Protein AF-A0A966WAG8-F1 (afdb_monomer_lite)

Secondary structure (DSSP, 8-state):
-HHHHHHHTT--GGG--EEEEEEEEE--TTPPTT--EEEEEEEEEEE-STTSSEEEEEESS-SSSSS-EEEEEEE-TTSPEEEEEE-SSEEEEEEEEESSTTEEEEEEEEEESS-EEEEEEEEPPPS------S--PPP-------------TT--

Structure (mmCIF, N/CA/C/O backbone):
data_AF-A0A966WAG8-F1
#
_entry.id   AF-A0A966WAG8-F1
#
loop_
_atom_site.group_PDB
_atom_site.id
_atom_site.type_symbol
_atom_site.label_atom_id
_atom_site.label_alt_id
_atom_site.label_comp_id
_atom_site.label_asym_id
_atom_site.label_entity_id
_atom_site.label_seq_id
_atom_site.pdbx_PDB_ins_code
_atom_site.Cartn_x
_atom_site.Cartn_y
_atom_site.Cartn_z
_atom_site.occupancy
_atom_site.B_iso_or_equiv
_atom_site.auth_seq_id
_atom_site.auth_comp_id
_atom_site.auth_asym_id
_atom_site.auth_atom_id
_atom_site.pdbx_PDB_model_num
ATOM 1 N N . ARG A 1 1 ? 0.311 -13.335 11.959 1.00 86.44 1 ARG A N 1
ATOM 2 C CA . ARG A 1 1 ? 0.567 -11.967 11.443 1.00 86.44 1 ARG A CA 1
ATOM 3 C C . ARG A 1 1 ? -0.713 -11.347 10.896 1.00 86.44 1 ARG A C 1
ATOM 5 O O . ARG A 1 1 ? -1.131 -10.352 11.458 1.00 86.44 1 ARG A O 1
ATOM 12 N N . LEU A 1 2 ? -1.392 -11.974 9.926 1.00 90.44 2 LEU A N 1
ATOM 13 C CA . LEU A 1 2 ? -2.647 -11.431 9.380 1.00 90.44 2 LEU A CA 1
ATOM 14 C C . LEU A 1 2 ? -3.762 -11.252 10.427 1.00 90.44 2 LEU A C 1
ATOM 16 O O . LEU A 1 2 ? -4.272 -10.155 10.584 1.00 90.44 2 LEU A O 1
ATOM 20 N N . LEU A 1 3 ? -4.055 -12.275 11.236 1.00 92.69 3 LEU A N 1
ATOM 21 C CA . LEU A 1 3 ? -5.055 -12.146 12.312 1.00 92.69 3 LEU A CA 1
ATOM 22 C C . LEU A 1 3 ? -4.722 -11.008 13.296 1.00 92.69 3 LEU A C 1
ATOM 24 O O . LEU A 1 3 ? -5.600 -10.256 13.700 1.00 92.69 3 LEU A O 1
ATOM 28 N N . ALA A 1 4 ? -3.437 -10.851 13.631 1.00 91.94 4 ALA A N 1
ATOM 29 C CA . ALA A 1 4 ? -2.976 -9.800 14.533 1.00 91.94 4 ALA A CA 1
ATOM 30 C C . ALA A 1 4 ? -3.160 -8.397 13.934 1.00 91.94 4 ALA A C 1
ATOM 32 O O . ALA A 1 4 ? -3.486 -7.478 14.678 1.00 91.94 4 ALA A O 1
ATOM 33 N N . ILE A 1 5 ? -3.003 -8.230 12.611 1.00 92.25 5 ILE A N 1
ATOM 34 C CA . ILE A 1 5 ? -3.255 -6.940 11.958 1.00 92.25 5 ILE A CA 1
ATOM 35 C C . ILE A 1 5 ? -4.744 -6.586 11.964 1.00 92.25 5 ILE A C 1
ATOM 37 O O . ILE A 1 5 ? -5.086 -5.438 12.211 1.00 92.25 5 ILE A O 1
ATOM 41 N N . ALA A 1 6 ? -5.641 -7.563 11.786 1.00 93.56 6 ALA A N 1
ATOM 42 C CA . ALA A 1 6 ? -7.078 -7.315 11.880 1.00 93.56 6 ALA A CA 1
ATOM 43 C C . ALA A 1 6 ? -7.461 -6.867 13.292 1.00 93.56 6 ALA A C 1
ATOM 45 O O . ALA A 1 6 ? -8.092 -5.825 13.448 1.00 93.56 6 ALA A O 1
ATOM 46 N N . THR A 1 7 ? -6.982 -7.575 14.321 1.00 93.25 7 THR A N 1
ATOM 47 C CA . THR A 1 7 ? -7.208 -7.182 15.719 1.00 93.25 7 THR A CA 1
ATOM 48 C C . THR A 1 7 ? -6.636 -5.799 16.038 1.00 93.25 7 THR A C 1
ATOM 50 O O . THR A 1 7 ? -7.310 -5.014 16.699 1.00 93.25 7 THR A O 1
ATOM 53 N N . LEU A 1 8 ? -5.432 -5.474 15.552 1.00 91.25 8 LEU A N 1
ATOM 54 C CA . LEU A 1 8 ? -4.801 -4.160 15.742 1.00 91.25 8 LEU A CA 1
ATOM 55 C C . LEU A 1 8 ? -5.674 -3.013 15.211 1.00 91.25 8 LEU A C 1
ATOM 57 O O . LEU A 1 8 ? -5.727 -1.950 15.821 1.00 91.25 8 LEU A O 1
ATOM 61 N N . HIS A 1 9 ? -6.373 -3.249 14.101 1.00 91.50 9 HIS A N 1
ATOM 62 C CA . HIS A 1 9 ? -7.270 -2.290 13.448 1.00 91.50 9 HIS A CA 1
ATOM 63 C C . HIS A 1 9 ? -8.735 -2.399 13.900 1.00 91.50 9 HIS A C 1
ATOM 65 O O . HIS A 1 9 ? -9.616 -1.781 13.300 1.00 91.50 9 HIS A O 1
ATOM 71 N N . GLY A 1 10 ? -9.024 -3.209 14.926 1.00 93.81 10 GLY A N 1
ATOM 72 C CA . GLY A 1 10 ? -10.386 -3.430 15.421 1.00 93.81 10 GLY A CA 1
ATOM 73 C C . GLY A 1 10 ? -11.325 -4.096 14.408 1.00 93.81 10 GLY A C 1
ATOM 74 O O . GLY A 1 10 ? -12.538 -3.944 14.516 1.00 93.81 10 GLY A O 1
ATOM 75 N N . GLN A 1 11 ? -10.779 -4.804 13.417 1.00 95.38 11 GLN A N 1
ATOM 76 C CA . GLN A 1 11 ? -11.540 -5.515 12.390 1.00 95.38 11 GLN A CA 1
ATOM 77 C C . GLN A 1 11 ? -11.728 -6.988 12.760 1.00 95.38 11 GLN A C 1
ATOM 79 O O . GLN A 1 11 ? -10.879 -7.580 13.432 1.00 95.38 11 GLN A O 1
ATOM 84 N N . ASP A 1 12 ? -12.813 -7.595 12.273 1.00 95.38 12 ASP A N 1
ATOM 85 C CA . ASP A 1 12 ? -13.031 -9.038 12.394 1.00 95.38 12 ASP A CA 1
ATOM 86 C C . ASP A 1 12 ? -12.007 -9.796 11.528 1.00 95.38 12 ASP A C 1
ATOM 88 O O . ASP A 1 12 ? -12.008 -9.645 10.299 1.00 95.38 12 ASP A O 1
ATOM 92 N N . PRO A 1 13 ? -11.137 -10.637 12.119 1.00 95.56 13 PRO A N 1
ATOM 93 C CA . PRO A 1 13 ? -10.180 -11.422 11.354 1.00 95.56 13 PRO A CA 1
ATOM 94 C C . PRO A 1 13 ? -10.821 -12.371 10.332 1.00 95.56 13 PRO A C 1
ATOM 96 O O . PRO A 1 13 ? -10.139 -12.758 9.384 1.00 95.56 13 PRO A O 1
ATOM 99 N N . ALA A 1 14 ? -12.099 -12.736 10.489 1.00 95.62 14 ALA A N 1
ATOM 100 C CA . ALA A 1 14 ? -12.824 -13.557 9.519 1.00 95.62 14 ALA A CA 1
ATOM 101 C C . ALA A 1 14 ? -13.062 -12.844 8.174 1.00 95.62 14 ALA A C 1
ATOM 103 O O . ALA A 1 14 ? -13.275 -13.513 7.165 1.00 95.62 14 ALA A O 1
ATOM 104 N N . GLY A 1 15 ? -12.989 -11.508 8.138 1.00 94.56 15 GLY A N 1
ATOM 105 C CA . GLY A 1 15 ? -13.106 -10.721 6.907 1.00 94.56 15 GLY A CA 1
ATOM 106 C C . GLY A 1 15 ? -11.836 -10.695 6.049 1.00 94.56 15 GLY A C 1
ATOM 107 O O . GLY A 1 15 ? -11.868 -10.212 4.919 1.00 94.56 15 GLY A O 1
ATOM 108 N N . LEU A 1 16 ? -10.704 -11.192 6.562 1.00 96.00 16 LEU A N 1
ATOM 109 C CA . LEU A 1 16 ? -9.447 -11.214 5.816 1.00 96.00 16 LEU A CA 1
ATOM 110 C C . LEU A 1 16 ? -9.492 -12.246 4.687 1.00 96.00 16 LEU A C 1
ATOM 112 O O . LEU A 1 16 ? -9.622 -13.443 4.935 1.00 96.00 16 LEU A O 1
ATOM 116 N N . VAL A 1 17 ? -9.259 -11.795 3.455 1.00 95.31 17 VAL A N 1
ATOM 117 C CA . VAL A 1 17 ? -9.156 -12.685 2.278 1.00 95.31 17 VAL A CA 1
ATOM 118 C C . VAL A 1 17 ? -7.717 -12.955 1.853 1.00 95.31 17 VAL A C 1
ATOM 120 O O . VAL A 1 17 ? -7.453 -13.820 1.022 1.00 95.31 17 VAL A O 1
ATOM 123 N N . GLY A 1 18 ? -6.765 -12.216 2.417 1.00 93.81 18 GLY A N 1
ATOM 124 C CA . GLY A 1 18 ? -5.358 -12.352 2.088 1.00 93.81 18 GLY A CA 1
ATOM 125 C C . GLY A 1 18 ? -4.523 -11.199 2.617 1.00 93.81 18 GLY A C 1
ATOM 126 O O . GLY A 1 18 ? -4.977 -10.365 3.404 1.00 93.81 18 GLY A O 1
ATOM 127 N N . GLY A 1 19 ? -3.273 -11.172 2.180 1.00 92.81 19 GLY A N 1
ATOM 128 C CA . GLY A 1 19 ? -2.321 -10.150 2.562 1.00 92.81 19 GLY A CA 1
ATOM 129 C C . GLY A 1 19 ? -0.919 -10.475 2.078 1.00 92.81 19 GLY A C 1
ATOM 130 O O . GLY A 1 19 ? -0.682 -11.514 1.460 1.00 92.81 19 GLY A O 1
ATOM 131 N N . CYS A 1 20 ? 0.019 -9.588 2.367 1.00 92.69 20 CYS A N 1
ATOM 132 C CA . CYS A 1 20 ? 1.414 -9.774 2.003 1.00 92.69 20 CYS A CA 1
ATOM 133 C C . CYS A 1 20 ? 2.343 -9.227 3.083 1.00 92.69 20 CYS A C 1
ATOM 135 O O . CYS A 1 20 ? 1.946 -8.465 3.964 1.00 92.69 20 CYS A O 1
ATOM 137 N N . TRP A 1 21 ? 3.594 -9.661 3.018 1.00 93.25 21 TRP A N 1
ATOM 138 C CA . TRP A 1 21 ? 4.682 -9.111 3.808 1.00 93.25 21 TRP A CA 1
ATOM 139 C C . TRP A 1 21 ? 5.643 -8.434 2.845 1.00 93.25 21 TRP A C 1
ATOM 141 O O . TRP A 1 21 ? 6.136 -9.061 1.907 1.00 93.25 21 TRP A O 1
ATOM 151 N N . VAL A 1 22 ? 5.853 -7.142 3.054 1.00 91.69 22 VAL A N 1
ATOM 152 C CA . VAL A 1 22 ? 6.682 -6.295 2.206 1.00 91.69 22 VAL A CA 1
ATOM 153 C C . VAL A 1 22 ? 7.938 -5.949 2.983 1.00 91.69 22 VAL A C 1
ATOM 155 O O . VAL A 1 22 ? 7.859 -5.587 4.153 1.00 91.69 22 VAL A O 1
ATOM 158 N N . ARG A 1 23 ? 9.095 -6.054 2.331 1.00 92.38 23 ARG A N 1
ATOM 159 C CA . ARG A 1 23 ? 10.393 -5.633 2.863 1.00 92.38 23 ARG A CA 1
ATOM 160 C C . ARG A 1 23 ? 11.056 -4.714 1.859 1.00 92.38 23 ARG A C 1
ATOM 162 O O . ARG A 1 23 ? 10.911 -4.926 0.656 1.00 92.38 23 ARG A O 1
ATOM 169 N N . TRP A 1 24 ? 11.802 -3.738 2.348 1.00 90.12 24 TRP A N 1
ATOM 170 C CA . TRP A 1 24 ? 12.575 -2.846 1.499 1.00 90.12 24 TRP A CA 1
ATOM 171 C C . TRP A 1 24 ? 13.931 -2.530 2.119 1.00 90.12 24 TRP A C 1
ATOM 173 O O . TRP A 1 24 ? 14.111 -2.554 3.336 1.00 90.12 24 TRP A O 1
ATOM 183 N N . SER A 1 25 ? 14.871 -2.233 1.231 1.00 89.25 25 SER A N 1
ATOM 184 C CA . SER A 1 25 ? 16.155 -1.610 1.514 1.00 89.25 25 SER A CA 1
ATOM 185 C C . SER A 1 25 ? 16.338 -0.547 0.442 1.00 89.25 25 SER A C 1
ATOM 187 O O . SER A 1 25 ? 16.209 -0.847 -0.747 1.00 89.25 25 SER A O 1
ATOM 189 N N . ALA A 1 26 ? 16.515 0.698 0.863 1.00 85.00 26 ALA A N 1
ATOM 190 C CA . ALA A 1 26 ? 16.603 1.842 -0.024 1.00 85.00 26 ALA A CA 1
ATOM 191 C C . ALA A 1 26 ? 17.844 2.677 0.289 1.00 85.00 26 ALA A C 1
ATOM 193 O O . ALA A 1 26 ? 18.344 2.696 1.411 1.00 85.00 26 ALA A O 1
ATOM 194 N N . SER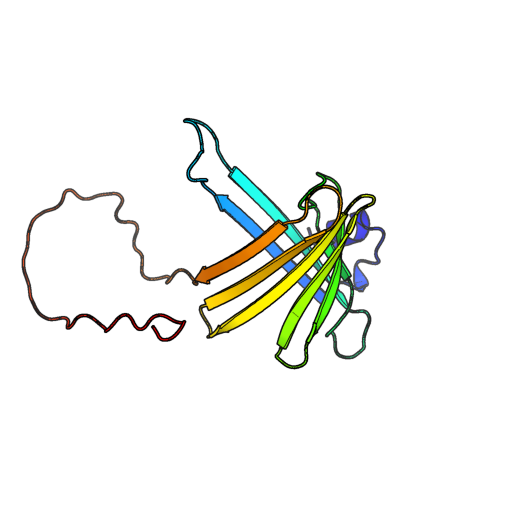 A 1 27 ? 18.297 3.393 -0.732 1.00 84.44 27 SER A N 1
ATOM 195 C CA . SER A 1 27 ? 19.328 4.419 -0.638 1.00 84.44 27 SER A CA 1
ATOM 196 C C . SER A 1 27 ? 18.856 5.644 -1.409 1.00 84.44 27 SER A C 1
ATOM 198 O O . SER A 1 27 ? 18.321 5.506 -2.514 1.00 84.44 27 SER A O 1
ATOM 200 N N . MET A 1 28 ? 19.067 6.831 -0.864 1.00 84.31 28 MET A N 1
ATOM 201 C CA . MET A 1 28 ? 18.804 8.104 -1.523 1.00 84.31 28 MET A CA 1
ATOM 202 C C . MET A 1 28 ? 20.114 8.726 -2.006 1.00 84.31 28 MET A C 1
ATOM 204 O O . MET A 1 28 ? 21.175 8.550 -1.414 1.00 84.31 28 MET A O 1
ATOM 208 N N . ALA A 1 29 ? 20.050 9.499 -3.093 1.00 82.56 29 ALA A N 1
ATOM 209 C CA . ALA A 1 29 ? 21.236 10.130 -3.685 1.00 82.56 29 ALA A CA 1
ATOM 210 C C . ALA A 1 29 ? 21.941 11.125 -2.742 1.00 82.56 29 ALA A C 1
ATOM 212 O O . ALA A 1 29 ? 23.095 11.482 -2.964 1.00 82.56 29 ALA A O 1
ATOM 213 N N . TRP A 1 30 ? 21.235 11.590 -1.713 1.00 78.44 30 TRP A N 1
ATOM 214 C CA . TRP A 1 30 ? 21.726 12.518 -0.699 1.00 78.44 30 TRP A CA 1
ATOM 215 C C . TRP A 1 30 ? 22.044 11.8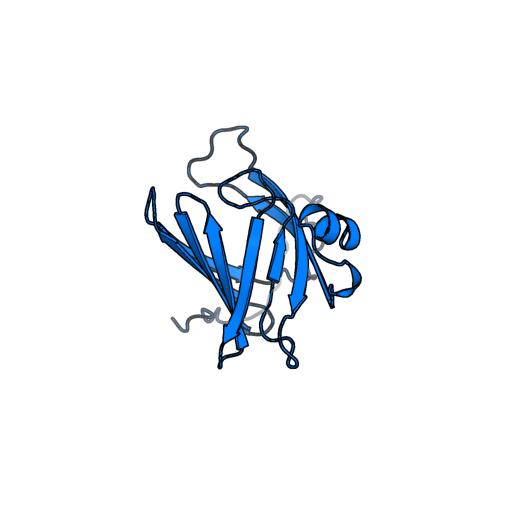40 0.640 1.00 78.44 30 TRP A C 1
ATOM 217 O O . TRP A 1 30 ? 22.294 12.554 1.613 1.00 78.44 30 TRP A O 1
ATOM 227 N N . ASP A 1 31 ? 22.032 10.505 0.702 1.00 82.19 31 ASP A N 1
ATOM 228 C CA . ASP A 1 31 ? 22.338 9.779 1.933 1.00 82.19 31 ASP A CA 1
ATOM 229 C C . ASP A 1 31 ? 23.768 10.054 2.404 1.00 82.19 31 ASP A C 1
ATOM 231 O O . ASP A 1 31 ? 24.727 10.109 1.623 1.00 82.19 31 ASP A O 1
ATOM 235 N N . ARG A 1 32 ? 23.925 10.201 3.720 1.00 82.44 32 ARG A N 1
ATOM 236 C CA . ARG A 1 32 ? 25.241 10.260 4.368 1.00 82.44 32 ARG A CA 1
ATOM 237 C C . ARG A 1 32 ? 25.741 8.859 4.700 1.00 82.44 32 ARG A C 1
ATOM 239 O O . ARG A 1 32 ? 24.974 7.915 4.860 1.00 82.44 32 ARG A O 1
ATOM 246 N N . ALA A 1 33 ? 27.058 8.726 4.862 1.00 77.56 33 ALA A N 1
ATOM 247 C CA . ALA A 1 33 ? 27.661 7.464 5.279 1.00 77.56 33 ALA A CA 1
ATOM 248 C C . ALA A 1 33 ? 27.057 6.981 6.613 1.00 77.56 33 ALA A C 1
ATOM 250 O O . ALA A 1 33 ? 27.170 7.667 7.630 1.00 77.56 33 ALA A O 1
ATOM 251 N N . GLY A 1 34 ? 26.443 5.795 6.591 1.00 73.56 34 GLY A N 1
ATOM 252 C CA . GLY A 1 34 ? 25.781 5.180 7.744 1.00 73.56 34 GLY A CA 1
ATOM 253 C C . GLY A 1 34 ? 24.264 5.387 7.813 1.00 73.56 34 GLY A C 1
ATOM 254 O O . GLY A 1 34 ? 23.650 4.876 8.747 1.00 73.56 34 GLY A O 1
ATOM 255 N N . GLU A 1 35 ? 23.655 6.099 6.860 1.00 76.69 35 GLU A N 1
ATOM 256 C CA . GLU A 1 35 ? 22.197 6.142 6.716 1.00 76.69 35 GLU A CA 1
ATOM 257 C C . GLU A 1 35 ? 21.706 4.857 6.030 1.00 76.69 35 GLU A C 1
ATOM 259 O O . GLU A 1 35 ? 22.213 4.467 4.980 1.00 76.69 35 GLU A O 1
ATOM 264 N N . ASP A 1 36 ? 20.753 4.172 6.666 1.00 76.75 36 ASP A N 1
ATOM 265 C CA . ASP A 1 36 ? 20.162 2.924 6.183 1.00 76.75 36 ASP A CA 1
ATOM 266 C C . ASP A 1 36 ? 18.638 3.054 6.199 1.00 76.75 36 ASP A C 1
ATOM 268 O O . ASP A 1 36 ? 18.032 3.305 7.246 1.00 76.75 36 ASP A O 1
ATOM 272 N N . HIS A 1 37 ? 18.013 2.890 5.033 1.00 83.44 37 HIS A N 1
ATOM 273 C CA . HIS A 1 37 ? 16.564 2.998 4.865 1.00 83.44 37 HIS A CA 1
ATOM 274 C C . HIS A 1 37 ? 15.971 1.615 4.623 1.00 83.44 37 HIS A C 1
ATOM 276 O O . HIS A 1 37 ? 15.517 1.279 3.526 1.00 83.44 37 HIS A O 1
ATOM 282 N N . GLN A 1 38 ? 15.998 0.792 5.667 1.00 88.00 38 GLN A N 1
ATOM 283 C CA . GLN A 1 38 ? 15.401 -0.540 5.667 1.00 88.00 38 GLN A CA 1
ATOM 284 C C . GLN A 1 38 ? 14.113 -0.579 6.469 1.00 88.00 38 GLN A C 1
ATOM 286 O O . GLN A 1 38 ? 13.941 0.126 7.464 1.00 88.00 38 GLN A O 1
ATOM 291 N N . GLY A 1 39 ? 13.202 -1.443 6.042 1.00 87.38 39 GLY A N 1
ATOM 292 C CA . GLY A 1 39 ? 11.975 -1.670 6.776 1.00 87.38 39 GLY A CA 1
ATOM 293 C C . GLY A 1 39 ? 11.188 -2.858 6.265 1.00 87.38 39 GLY A C 1
ATOM 294 O O . GLY A 1 39 ? 11.521 -3.505 5.266 1.00 87.38 39 GLY A O 1
ATOM 295 N N . GLU A 1 40 ? 10.129 -3.150 7.002 1.00 90.69 40 GLU A N 1
ATOM 296 C CA . GLU A 1 40 ? 9.158 -4.167 6.657 1.00 90.69 40 GLU A CA 1
ATOM 297 C C . GLU A 1 40 ? 7.762 -3.742 7.093 1.00 90.69 40 GLU A C 1
ATOM 299 O O . GLU A 1 40 ? 7.608 -2.930 8.000 1.00 90.69 40 GLU A O 1
ATOM 304 N N . SER A 1 41 ? 6.744 -4.294 6.443 1.00 89.81 41 SER A N 1
ATOM 305 C CA . SER A 1 41 ? 5.351 -4.084 6.815 1.00 89.81 41 SER A CA 1
ATOM 306 C C . SER A 1 41 ? 4.505 -5.285 6.413 1.00 89.81 41 SER A C 1
ATOM 308 O O . SER A 1 41 ? 4.755 -5.942 5.396 1.00 89.81 41 SER A O 1
ATOM 310 N N . VAL A 1 42 ? 3.502 -5.588 7.228 1.00 91.56 42 VAL A N 1
ATOM 311 C CA . VAL A 1 42 ? 2.453 -6.549 6.903 1.00 91.56 42 VAL A CA 1
ATOM 312 C C . VAL A 1 42 ? 1.226 -5.800 6.406 1.00 91.56 42 VAL A C 1
ATOM 314 O O . VAL A 1 42 ? 0.805 -4.801 6.986 1.00 91.56 42 VAL A O 1
ATOM 317 N N . ILE A 1 43 ? 0.627 -6.333 5.346 1.00 93.50 43 ILE A N 1
ATOM 318 C CA . ILE A 1 43 ? -0.618 -5.846 4.769 1.00 93.50 43 ILE A CA 1
ATOM 319 C C . ILE A 1 43 ? -1.681 -6.939 4.879 1.00 93.50 43 ILE A C 1
ATOM 321 O O . ILE A 1 43 ? -1.402 -8.095 4.560 1.00 93.50 43 ILE A O 1
ATOM 325 N N . GLY A 1 44 ? -2.892 -6.574 5.299 1.00 95.31 44 GLY A N 1
ATOM 326 C CA . GLY A 1 44 ? -4.091 -7.416 5.240 1.00 95.31 44 GLY A CA 1
ATOM 327 C C . GLY A 1 44 ? -5.180 -6.780 4.376 1.00 95.31 44 GLY A C 1
ATOM 328 O O . GLY A 1 44 ? -5.275 -5.558 4.320 1.00 95.31 44 GLY A O 1
ATOM 329 N N . LEU A 1 45 ? -5.995 -7.597 3.708 1.00 96.25 45 LEU A N 1
ATOM 330 C CA . LEU A 1 45 ? -7.088 -7.140 2.843 1.00 96.25 45 LEU A CA 1
ATOM 331 C C . LEU A 1 45 ? -8.434 -7.656 3.350 1.00 96.25 45 LEU A C 1
ATOM 333 O O . LEU A 1 45 ? -8.587 -8.862 3.554 1.00 96.25 45 LEU A O 1
ATOM 337 N N . ILE A 1 46 ? -9.399 -6.750 3.504 1.00 97.31 46 ILE A N 1
ATOM 338 C CA . ILE A 1 46 ? -10.790 -7.047 3.863 1.00 97.31 46 ILE A CA 1
ATOM 339 C C . ILE A 1 46 ? -11.696 -6.415 2.804 1.00 97.31 46 ILE A C 1
ATOM 341 O O . ILE A 1 46 ? -11.869 -5.195 2.818 1.00 97.31 46 ILE A O 1
ATOM 345 N N . PRO A 1 47 ? -12.256 -7.193 1.868 1.00 97.31 47 PRO A N 1
ATOM 346 C CA . PRO A 1 47 ? -13.192 -6.667 0.892 1.00 97.31 47 PRO A CA 1
ATOM 347 C C . PRO A 1 47 ? -14.513 -6.264 1.538 1.00 97.31 47 PRO A C 1
ATOM 349 O O . PRO A 1 47 ? -14.946 -6.865 2.521 1.00 97.31 47 PRO A O 1
ATOM 352 N N . THR A 1 48 ? -15.162 -5.256 0.967 1.00 96.31 48 THR A N 1
ATOM 353 C CA . THR A 1 48 ? -16.478 -4.773 1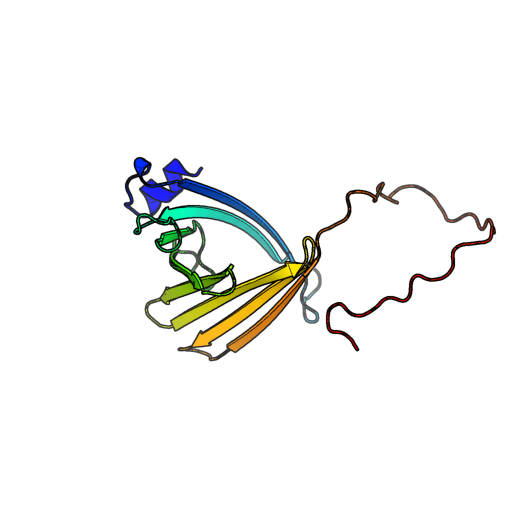.408 1.00 96.31 48 THR A CA 1
ATOM 354 C C . THR A 1 48 ? -17.564 -4.961 0.353 1.00 96.31 48 THR A C 1
ATOM 356 O O . THR A 1 48 ? -18.725 -4.674 0.632 1.00 96.31 48 THR A O 1
ATOM 359 N N . ASP A 1 49 ? -17.208 -5.450 -0.836 1.00 94.00 49 ASP A N 1
ATOM 360 C CA . ASP A 1 49 ? -18.127 -5.767 -1.924 1.00 94.00 49 ASP A CA 1
ATOM 361 C C . ASP A 1 49 ? -18.112 -7.262 -2.281 1.00 94.00 49 ASP A C 1
ATOM 363 O O . ASP A 1 49 ? -17.175 -8.002 -1.983 1.00 94.00 49 ASP A O 1
ATOM 367 N N . GLU A 1 50 ? -19.156 -7.715 -2.976 1.00 93.62 50 GLU A N 1
ATOM 368 C CA . GLU A 1 50 ? -19.283 -9.118 -3.397 1.00 93.62 50 GLU A CA 1
ATOM 369 C C . GLU A 1 50 ? -18.231 -9.529 -4.436 1.00 93.62 50 GLU A C 1
ATOM 371 O O . GLU A 1 50 ? -17.894 -10.707 -4.548 1.00 93.62 50 GLU A O 1
ATOM 376 N N . ARG A 1 51 ? -17.715 -8.570 -5.220 1.00 93.69 51 ARG A N 1
ATOM 377 C CA . ARG A 1 51 ? -16.725 -8.845 -6.273 1.00 93.69 51 ARG A CA 1
ATOM 378 C C . ARG A 1 51 ? -15.297 -8.883 -5.738 1.00 93.69 51 ARG A C 1
ATOM 380 O O . ARG A 1 51 ? -14.398 -9.267 -6.484 1.00 93.69 51 ARG A O 1
ATOM 387 N N . GLY A 1 52 ? -15.077 -8.485 -4.486 1.00 94.88 52 GLY A N 1
ATOM 388 C CA . GLY A 1 52 ? -13.754 -8.405 -3.883 1.00 94.88 52 GLY A CA 1
ATOM 389 C C . GLY A 1 52 ? -12.872 -7.293 -4.462 1.00 94.88 52 GLY A C 1
ATOM 390 O O . GLY A 1 52 ? -11.648 -7.374 -4.352 1.00 94.88 52 GLY A O 1
ATOM 391 N N . ARG A 1 53 ? -13.461 -6.302 -5.143 1.00 95.81 53 ARG A N 1
ATOM 392 C CA . ARG A 1 53 ? -12.741 -5.248 -5.874 1.00 95.81 53 ARG A CA 1
ATOM 393 C C . ARG A 1 53 ? -12.603 -3.956 -5.085 1.00 95.81 53 ARG A C 1
ATOM 395 O O . ARG A 1 53 ? -11.882 -3.071 -5.536 1.00 95.81 53 ARG A O 1
ATOM 402 N N . GLU A 1 54 ? -13.224 -3.851 -3.922 1.00 97.56 54 GLU A N 1
ATOM 403 C CA . GLU A 1 54 ? -13.046 -2.718 -3.021 1.00 97.56 54 GLU A CA 1
ATOM 404 C C . GLU A 1 54 ? -13.124 -3.137 -1.556 1.00 97.56 54 GLU A C 1
ATOM 406 O O . GLU A 1 54 ? -13.679 -4.183 -1.214 1.00 97.56 54 GLU A O 1
ATOM 411 N N . GLY A 1 55 ? -12.544 -2.326 -0.677 1.00 97.06 55 GLY A N 1
ATOM 412 C CA . GLY A 1 55 ? -12.591 -2.574 0.756 1.00 97.06 55 GLY A CA 1
ATOM 413 C C . GLY A 1 55 ? -11.494 -1.875 1.531 1.00 97.06 55 GLY A C 1
ATOM 414 O O . GLY A 1 55 ? -11.100 -0.754 1.213 1.00 97.06 55 GLY A O 1
ATOM 415 N N . LEU A 1 56 ? -11.020 -2.537 2.582 1.00 96.44 56 LEU A N 1
ATOM 416 C CA . LEU A 1 56 ? -10.003 -2.038 3.495 1.00 96.44 56 LEU A CA 1
ATOM 417 C C . LEU A 1 56 ? -8.670 -2.755 3.290 1.00 96.44 56 LEU A C 1
ATOM 419 O O . LEU A 1 56 ? -8.602 -3.982 3.192 1.00 96.44 56 LEU A O 1
ATOM 423 N N . LEU A 1 57 ? -7.601 -1.970 3.283 1.00 95.75 57 LEU A N 1
ATOM 424 C CA . LEU A 1 57 ? -6.226 -2.428 3.369 1.00 95.75 57 LEU A CA 1
ATOM 425 C C . LEU A 1 57 ? -5.686 -2.035 4.742 1.00 95.75 57 LEU A C 1
ATOM 427 O O . LEU A 1 57 ? -5.575 -0.855 5.068 1.00 95.75 57 LEU A O 1
ATOM 431 N N . LEU A 1 58 ? -5.351 -3.034 5.549 1.00 94.62 58 LEU A N 1
ATOM 432 C CA . LEU A 1 58 ? -4.816 -2.863 6.894 1.00 94.62 58 LEU A CA 1
ATOM 433 C C . LEU A 1 58 ? -3.296 -2.901 6.842 1.00 94.62 58 LEU A C 1
ATOM 435 O O . LEU A 1 58 ? -2.739 -3.833 6.259 1.00 94.62 58 LEU A O 1
ATOM 439 N N . ARG A 1 59 ? -2.630 -1.932 7.474 1.00 91.31 59 ARG A N 1
ATOM 440 C CA . ARG A 1 59 ? -1.166 -1.871 7.545 1.00 91.31 59 ARG A CA 1
ATOM 441 C C . ARG A 1 59 ? -0.682 -1.673 8.978 1.00 91.31 59 ARG A C 1
ATOM 443 O O . ARG A 1 59 ? -1.261 -0.895 9.731 1.00 91.31 59 ARG A O 1
ATOM 450 N N . ASP A 1 60 ? 0.358 -2.397 9.372 1.00 84.81 60 ASP A N 1
ATOM 451 C CA . ASP A 1 60 ? 0.943 -2.300 10.716 1.00 84.81 60 ASP A CA 1
ATOM 452 C C . ASP A 1 60 ? 1.760 -1.015 10.922 1.00 84.81 60 ASP A C 1
ATOM 454 O O . ASP A 1 60 ? 1.835 -0.515 12.042 1.00 84.81 60 ASP A O 1
ATOM 458 N N . LEU A 1 61 ? 2.311 -0.455 9.842 1.00 77.62 61 LEU A N 1
ATOM 459 C CA . LEU A 1 61 ? 3.061 0.799 9.826 1.00 77.62 61 LEU A CA 1
ATOM 460 C C . LEU A 1 61 ? 2.558 1.720 8.704 1.00 77.62 61 LEU A C 1
ATOM 462 O O . LEU A 1 61 ? 2.602 1.352 7.529 1.00 77.62 61 LEU A O 1
ATOM 466 N N . GLY A 1 62 ? 2.092 2.921 9.056 1.00 62.09 62 GLY A N 1
ATOM 467 C CA . GLY A 1 62 ? 1.778 3.988 8.104 1.00 62.09 62 GLY A CA 1
ATOM 468 C C . GLY A 1 62 ? 3.023 4.590 7.437 1.00 62.09 62 GLY A C 1
ATOM 469 O O . GLY A 1 62 ? 4.147 4.431 7.911 1.00 62.09 62 GLY A O 1
ATOM 470 N N . TYR A 1 63 ? 2.822 5.287 6.311 1.00 59.34 63 TYR A N 1
ATOM 471 C CA . TYR A 1 63 ? 3.905 5.946 5.560 1.00 59.34 63 TYR A CA 1
ATOM 472 C C . TYR A 1 63 ? 4.414 7.218 6.254 1.00 59.34 63 TYR A C 1
ATOM 474 O O . TYR A 1 63 ? 5.618 7.456 6.290 1.00 59.34 63 TYR A O 1
ATOM 482 N N . ALA A 1 64 ? 3.497 8.042 6.772 1.00 55.94 64 ALA A N 1
ATOM 483 C CA . ALA A 1 64 ? 3.819 9.332 7.386 1.00 55.94 64 ALA A CA 1
ATOM 484 C C . ALA A 1 64 ? 3.901 9.244 8.914 1.00 55.94 64 ALA A C 1
ATOM 486 O O . ALA A 1 64 ? 4.787 9.819 9.544 1.00 55.94 64 ALA A O 1
ATOM 487 N N . GLU A 1 65 ? 2.992 8.480 9.508 1.00 58.94 65 GLU A N 1
ATOM 488 C CA . GLU A 1 65 ? 2.913 8.287 10.945 1.00 58.94 65 GLU A CA 1
ATOM 489 C C . GLU A 1 65 ? 3.308 6.847 11.256 1.00 58.94 65 GLU A C 1
ATOM 491 O O . GLU A 1 65 ? 2.816 5.909 10.628 1.00 58.94 65 GLU A O 1
ATOM 496 N N . LYS A 1 66 ? 4.179 6.646 12.251 1.00 61.75 66 LYS A N 1
ATOM 497 C CA . LYS A 1 66 ? 4.501 5.316 12.805 1.00 61.75 66 LYS A CA 1
ATOM 498 C C . LYS A 1 66 ? 3.329 4.766 13.635 1.00 61.75 66 LYS A C 1
ATOM 500 O O . LYS A 1 66 ? 3.519 4.274 14.744 1.00 61.75 66 LYS A O 1
ATOM 505 N N . ALA A 1 67 ? 2.119 4.911 13.115 1.00 62.09 67 ALA A N 1
ATOM 506 C CA . ALA A 1 67 ? 0.870 4.433 13.665 1.00 62.09 67 ALA A CA 1
ATOM 507 C C . ALA A 1 67 ? 0.226 3.466 12.657 1.00 62.09 67 ALA A C 1
ATOM 509 O O . ALA A 1 67 ? 0.489 3.568 11.452 1.00 62.09 67 ALA A O 1
ATOM 510 N N . PRO A 1 68 ? -0.603 2.518 13.122 1.00 62.44 68 PRO A N 1
ATOM 511 C CA . PRO A 1 68 ? -1.386 1.677 12.231 1.00 62.44 68 PRO A CA 1
ATOM 512 C C . PRO A 1 68 ? -2.271 2.554 11.342 1.00 62.44 68 PRO A C 1
ATOM 514 O O . PRO A 1 68 ? -3.039 3.371 11.843 1.00 62.44 68 PRO A O 1
ATOM 517 N N . ALA A 1 69 ? -2.176 2.369 10.027 1.00 75.19 69 ALA A N 1
ATOM 518 C CA . ALA A 1 69 ? -3.008 3.069 9.055 1.00 75.19 69 ALA A CA 1
ATOM 519 C C . ALA A 1 69 ? -3.913 2.069 8.332 1.00 75.19 69 ALA A C 1
ATOM 521 O O . ALA A 1 69 ? -3.487 0.961 7.987 1.00 75.19 69 ALA A O 1
ATOM 522 N N . SER A 1 70 ? -5.166 2.461 8.118 1.00 86.06 70 SER A N 1
ATOM 523 C CA . SER A 1 70 ? -6.079 1.741 7.236 1.00 86.06 70 SER A CA 1
ATOM 524 C C . SER A 1 70 ? -6.304 2.580 5.986 1.00 86.06 70 SER A C 1
ATOM 526 O O . SER A 1 70 ? -6.531 3.786 6.065 1.00 86.06 70 SER A O 1
ATOM 528 N N . SER A 1 71 ? -6.197 1.945 4.828 1.00 93.00 71 SER A N 1
ATOM 529 C CA . SER A 1 71 ? -6.493 2.564 3.540 1.00 93.00 71 SER A CA 1
ATOM 530 C C . SER A 1 71 ? -7.782 1.967 2.998 1.00 93.00 71 SER A C 1
ATOM 532 O O . SER A 1 71 ? -8.075 0.793 3.234 1.00 93.00 71 SER A O 1
ATOM 534 N N . ARG A 1 72 ? -8.525 2.733 2.204 1.00 96.38 72 ARG A N 1
ATOM 535 C CA . ARG A 1 72 ? -9.525 2.144 1.310 1.00 96.38 72 ARG A CA 1
ATOM 536 C C . ARG A 1 72 ? -8.829 1.697 0.038 1.00 96.38 72 ARG A C 1
ATOM 538 O O . ARG A 1 72 ? -8.004 2.441 -0.489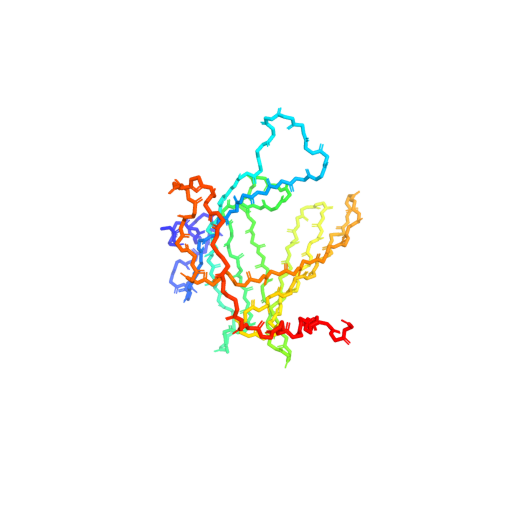 1.00 96.38 72 ARG A O 1
ATOM 545 N N . PHE A 1 73 ? -9.150 0.501 -0.437 1.00 96.88 73 PHE A N 1
ATOM 546 C CA . PHE A 1 73 ? -8.718 0.036 -1.746 1.00 96.88 73 PHE A CA 1
ATOM 547 C C . PHE A 1 73 ? -9.898 -0.057 -2.709 1.00 96.88 73 PHE A C 1
ATOM 549 O O . PHE A 1 73 ? -11.015 -0.357 -2.292 1.00 96.88 73 PHE A O 1
ATOM 556 N N . HIS A 1 74 ? -9.633 0.172 -3.991 1.00 97.00 74 HIS A N 1
ATOM 557 C CA . HIS A 1 74 ? -10.583 -0.023 -5.082 1.00 97.00 74 HIS A CA 1
ATOM 558 C C . HIS A 1 74 ? -9.831 -0.398 -6.365 1.00 97.00 74 HIS A C 1
ATOM 560 O O . HIS A 1 74 ? -8.795 0.189 -6.670 1.00 97.00 74 HIS A O 1
ATOM 566 N N . MET A 1 75 ? -10.340 -1.364 -7.122 1.00 97.12 75 MET A N 1
ATOM 567 C CA . MET A 1 75 ? -9.788 -1.772 -8.413 1.00 97.12 75 MET A CA 1
ATOM 568 C C . MET A 1 75 ? -10.524 -1.065 -9.556 1.00 97.12 75 MET A C 1
ATOM 570 O O . MET A 1 75 ? -11.694 -1.370 -9.799 1.00 97.12 75 MET A O 1
ATOM 574 N N . ASP A 1 76 ? -9.834 -0.191 -10.296 1.00 95.44 76 ASP A N 1
ATOM 575 C CA . ASP A 1 76 ? -10.417 0.530 -11.435 1.00 95.44 76 ASP A CA 1
ATOM 576 C C . ASP A 1 76 ? -10.772 -0.387 -12.619 1.00 95.44 76 ASP A C 1
ATOM 578 O O . ASP A 1 76 ? -10.476 -1.582 -12.642 1.00 95.44 76 ASP A O 1
ATOM 582 N N . GLU A 1 77 ? -11.415 0.183 -13.639 1.00 95.19 77 GLU A N 1
ATOM 583 C CA . GLU A 1 77 ? -11.856 -0.524 -14.850 1.00 95.19 77 GLU A CA 1
ATOM 584 C C . GLU A 1 77 ? -10.710 -1.129 -15.682 1.00 95.19 77 GLU A C 1
ATOM 586 O O . GLU A 1 77 ? -10.955 -1.939 -16.573 1.00 95.19 77 GLU A O 1
ATOM 591 N N . ARG A 1 78 ? -9.459 -0.735 -15.416 1.00 94.88 78 ARG A N 1
ATOM 592 C CA . ARG A 1 78 ? -8.245 -1.212 -16.095 1.00 94.88 78 ARG A CA 1
ATOM 593 C C . ARG A 1 78 ? -7.409 -2.127 -15.199 1.00 94.88 78 ARG A C 1
ATOM 595 O O . ARG A 1 78 ? -6.213 -2.279 -15.442 1.00 94.88 78 ARG A O 1
ATOM 602 N N . ASP A 1 79 ? -8.020 -2.688 -14.157 1.00 95.69 79 ASP A N 1
ATOM 603 C CA . ASP A 1 79 ? -7.377 -3.545 -13.156 1.00 95.69 79 ASP A CA 1
ATOM 604 C C . ASP A 1 79 ? -6.200 -2.877 -12.422 1.00 95.69 79 ASP A C 1
ATOM 606 O O . ASP A 1 79 ? -5.293 -3.542 -11.916 1.00 95.69 79 ASP A O 1
ATOM 610 N N . GLY A 1 80 ? -6.217 -1.545 -12.335 1.00 96.88 80 GLY A N 1
ATOM 611 C CA . GLY A 1 80 ? -5.337 -0.790 -11.455 1.00 96.88 80 GLY A CA 1
ATOM 612 C C . GLY A 1 80 ? -5.863 -0.793 -10.023 1.00 96.88 80 GLY A C 1
ATOM 613 O O . GLY A 1 80 ? -7.044 -0.548 -9.797 1.00 96.88 80 GLY A O 1
ATOM 614 N N . LEU A 1 81 ? -4.981 -1.017 -9.051 1.00 97.19 81 LEU A N 1
ATOM 615 C CA . LEU A 1 81 ? -5.301 -0.903 -7.629 1.00 97.19 81 LEU A CA 1
ATOM 616 C C . LEU A 1 81 ? -5.125 0.550 -7.191 1.00 97.19 81 LEU A C 1
ATOM 618 O O . LEU A 1 81 ? -4.014 1.075 -7.243 1.00 97.19 81 LEU A O 1
ATOM 622 N N . LEU A 1 82 ? -6.197 1.180 -6.728 1.00 97.75 82 LEU A N 1
ATOM 623 C CA . LEU A 1 82 ? -6.168 2.479 -6.074 1.00 97.75 82 LEU A CA 1
ATOM 624 C C . LEU A 1 82 ? -6.202 2.284 -4.565 1.00 97.75 82 LEU A C 1
ATOM 626 O O . LEU A 1 82 ? -7.027 1.522 -4.065 1.00 97.75 82 LEU A O 1
ATOM 630 N N . LEU A 1 83 ? -5.335 2.998 -3.853 1.00 96.62 83 LEU A N 1
ATOM 631 C CA . LEU A 1 83 ? -5.357 3.128 -2.403 1.00 96.62 83 LEU A CA 1
ATOM 632 C C . LEU A 1 83 ? -5.580 4.590 -2.037 1.00 96.62 83 LEU A C 1
ATOM 634 O O . LEU A 1 83 ? -4.891 5.466 -2.556 1.00 96.62 83 LEU A O 1
ATOM 638 N N . SER A 1 84 ? -6.497 4.846 -1.112 1.00 95.00 84 SER A N 1
ATOM 639 C CA . SER A 1 84 ? -6.660 6.151 -0.474 1.00 95.00 84 SER A CA 1
ATOM 640 C C . SER A 1 84 ? -6.471 6.006 1.030 1.00 95.00 84 SER A C 1
ATOM 642 O O . SER A 1 84 ? -7.170 5.218 1.673 1.00 95.00 84 SER A O 1
ATOM 644 N N . THR A 1 85 ? -5.530 6.759 1.585 1.00 92.81 85 THR A N 1
ATOM 645 C CA . THR A 1 85 ? -5.262 6.808 3.024 1.00 92.81 85 THR A CA 1
ATOM 646 C C . THR A 1 85 ? -5.465 8.231 3.502 1.00 92.81 85 THR A C 1
ATOM 648 O O . THR A 1 85 ? -4.788 9.142 3.031 1.00 92.81 85 THR A O 1
ATOM 651 N N . GLU A 1 86 ? -6.390 8.405 4.433 1.00 88.94 86 GLU A N 1
ATOM 652 C CA . GLU A 1 86 ? -6.662 9.690 5.067 1.00 88.94 86 GLU A CA 1
ATOM 653 C C . GLU A 1 86 ? -5.985 9.688 6.439 1.00 88.94 86 GLU A C 1
ATOM 655 O O . GLU A 1 86 ? -6.220 8.798 7.258 1.00 88.94 86 GLU A O 1
ATOM 660 N N . TYR A 1 87 ? -5.116 10.664 6.668 1.00 85.00 87 TYR A N 1
ATOM 661 C CA . TYR A 1 87 ? -4.578 10.999 7.983 1.00 85.00 87 TYR A CA 1
ATOM 662 C C . TYR A 1 87 ? -5.248 12.286 8.470 1.00 85.00 87 TYR A C 1
ATOM 664 O O . TYR A 1 87 ? -5.915 12.981 7.705 1.00 85.00 87 TYR A O 1
ATOM 672 N N . GLU A 1 88 ? -5.027 12.657 9.731 1.00 85.19 88 GLU A N 1
ATOM 673 C CA . GLU A 1 88 ? -5.611 13.883 10.295 1.00 85.19 88 GLU A CA 1
ATOM 674 C C . GLU A 1 88 ? -5.216 15.144 9.505 1.00 85.19 88 GLU A C 1
ATOM 676 O O . GLU A 1 88 ? -6.013 16.067 9.353 1.00 85.19 88 GLU A O 1
ATOM 681 N N . THR A 1 89 ? -3.987 15.183 8.982 1.00 85.44 89 THR A N 1
ATOM 682 C CA . THR A 1 89 ? -3.400 16.387 8.366 1.00 85.44 89 THR A CA 1
ATOM 683 C C . THR A 1 89 ? -3.047 16.240 6.887 1.00 85.44 89 THR A C 1
ATOM 685 O O . THR A 1 89 ? -2.598 17.207 6.265 1.00 85.44 89 THR A O 1
ATOM 688 N N . MET A 1 90 ? -3.212 15.047 6.311 1.00 89.62 90 MET A N 1
ATOM 689 C CA . MET A 1 90 ? -2.870 14.794 4.914 1.00 89.62 90 MET A CA 1
ATOM 690 C C . MET A 1 90 ? -3.669 13.640 4.320 1.00 89.62 90 MET A C 1
ATOM 692 O O . MET A 1 90 ? -4.036 12.695 5.013 1.00 89.62 90 MET A O 1
ATOM 696 N N . ASN A 1 91 ? -3.841 13.687 3.007 1.00 91.00 91 ASN A N 1
ATOM 697 C CA . ASN A 1 91 ? -4.419 12.619 2.213 1.00 91.00 91 ASN A CA 1
ATOM 698 C C . ASN A 1 91 ? -3.362 12.050 1.278 1.00 91.00 91 ASN A C 1
ATOM 700 O O . ASN A 1 91 ? -2.567 12.785 0.691 1.00 91.00 91 ASN A O 1
ATOM 704 N N . VAL A 1 92 ? -3.362 10.730 1.142 1.00 92.44 92 VAL A N 1
ATOM 705 C CA . VAL A 1 92 ? -2.462 10.007 0.251 1.00 92.44 92 VAL A CA 1
ATOM 706 C C . VAL A 1 92 ? -3.293 9.176 -0.708 1.00 92.44 92 VAL A C 1
ATOM 708 O O . VAL A 1 92 ? -4.085 8.338 -0.274 1.00 92.44 92 VAL A O 1
ATOM 711 N N . TRP A 1 93 ? -3.067 9.362 -2.004 1.00 95.50 93 TRP A N 1
ATOM 712 C CA . TRP A 1 93 ? -3.616 8.505 -3.048 1.00 95.50 93 TRP A CA 1
ATOM 713 C C . TRP A 1 93 ? -2.487 7.799 -3.771 1.00 95.50 93 TRP A C 1
ATOM 715 O O . TRP A 1 93 ? -1.504 8.419 -4.170 1.00 95.50 93 TRP A O 1
ATOM 725 N N . GLU A 1 94 ? -2.632 6.498 -3.967 1.00 96.81 94 GLU A N 1
ATOM 726 C CA . GLU A 1 94 ? -1.680 5.678 -4.700 1.00 96.81 94 GLU A CA 1
ATOM 727 C C . GLU A 1 94 ? -2.429 4.871 -5.754 1.00 96.81 94 GLU A C 1
ATOM 729 O O . GLU A 1 94 ? -3.494 4.323 -5.485 1.00 96.81 94 GLU A O 1
ATOM 734 N N . ARG A 1 95 ? -1.860 4.761 -6.951 1.00 97.62 95 ARG A N 1
ATOM 735 C CA . ARG A 1 95 ? -2.342 3.865 -7.999 1.00 97.62 95 ARG A CA 1
ATOM 736 C C . ARG A 1 95 ? -1.224 2.928 -8.414 1.00 97.62 95 ARG A C 1
ATOM 738 O O . ARG A 1 95 ? -0.149 3.382 -8.800 1.00 97.62 95 ARG A O 1
ATOM 745 N N . PHE A 1 96 ? -1.506 1.634 -8.375 1.00 97.81 96 PHE A N 1
ATOM 746 C CA . PHE A 1 96 ? -0.620 0.561 -8.801 1.00 97.81 96 PHE A CA 1
ATOM 747 C C . PHE A 1 96 ? -1.186 -0.064 -10.071 1.00 97.81 96 PHE A C 1
ATOM 749 O O . PHE A 1 96 ? -2.385 -0.324 -10.161 1.00 97.81 96 PHE A O 1
ATOM 756 N N . ALA A 1 97 ? -0.329 -0.337 -11.045 1.00 97.38 97 ALA A N 1
ATOM 757 C CA . ALA A 1 97 ? -0.709 -1.048 -12.258 1.00 97.38 97 ALA A CA 1
ATOM 758 C C . ALA A 1 97 ? 0.444 -1.919 -12.751 1.00 97.38 97 ALA A C 1
ATOM 760 O O . ALA A 1 97 ? 1.608 -1.623 -12.491 1.00 97.38 97 ALA A O 1
ATOM 761 N N . PHE A 1 98 ? 0.125 -2.969 -13.496 1.00 97.12 98 PHE A N 1
ATOM 762 C CA . PHE A 1 98 ? 1.123 -3.778 -14.185 1.00 97.12 98 PHE A CA 1
ATOM 763 C C . PHE A 1 98 ? 1.220 -3.345 -15.649 1.00 97.12 98 PHE A C 1
ATOM 765 O O . PHE A 1 98 ? 0.224 -3.347 -16.368 1.00 97.12 98 PHE A O 1
ATOM 772 N N . ALA A 1 99 ? 2.425 -2.993 -16.096 1.00 95.62 99 ALA A N 1
ATOM 773 C CA . ALA A 1 99 ? 2.755 -2.726 -17.499 1.00 95.62 99 ALA A CA 1
ATOM 774 C C . ALA A 1 99 ? 3.378 -3.976 -18.154 1.00 95.62 99 ALA A C 1
ATOM 776 O O . ALA A 1 99 ? 4.352 -3.894 -18.896 1.00 95.62 99 ALA A O 1
ATOM 777 N N . GLY A 1 100 ? 2.845 -5.151 -17.808 1.00 94.69 100 GLY A N 1
ATOM 778 C CA . GLY A 1 100 ? 3.397 -6.467 -18.130 1.00 94.69 100 GLY A CA 1
ATOM 779 C C . GLY A 1 100 ? 3.574 -7.344 -16.881 1.00 94.69 100 GLY A C 1
ATOM 780 O O . GLY A 1 100 ? 3.377 -6.869 -15.763 1.00 94.69 100 GLY A O 1
ATOM 781 N N . PRO A 1 101 ? 3.951 -8.625 -17.043 1.00 94.31 101 PRO A N 1
ATOM 782 C CA . PRO A 1 101 ? 4.061 -9.578 -15.928 1.00 94.31 101 PRO A CA 1
ATOM 783 C C . PRO A 1 101 ? 5.161 -9.226 -14.908 1.00 94.31 101 PRO A C 1
ATOM 785 O O . PRO A 1 101 ? 5.085 -9.622 -13.737 1.00 94.31 101 PRO A O 1
ATOM 788 N N . ASP A 1 102 ? 6.158 -8.454 -15.349 1.00 96.25 102 ASP A N 1
ATOM 789 C CA . ASP A 1 102 ? 7.387 -8.179 -14.601 1.00 96.25 102 ASP A CA 1
ATOM 790 C C . ASP A 1 102 ? 7.629 -6.696 -14.328 1.00 96.25 102 ASP A C 1
ATOM 792 O O . ASP A 1 102 ? 8.638 -6.354 -13.720 1.00 96.25 102 ASP A O 1
ATOM 796 N N . VAL A 1 103 ? 6.719 -5.812 -14.744 1.00 97.00 103 VAL A N 1
ATOM 797 C CA . VAL A 1 103 ? 6.846 -4.365 -14.536 1.00 97.00 103 VAL A CA 1
ATOM 798 C C . VAL A 1 103 ? 5.618 -3.855 -13.801 1.00 97.00 103 VAL A C 1
ATOM 800 O O . VAL A 1 103 ? 4.510 -3.864 -14.342 1.00 97.00 103 VAL A O 1
ATOM 803 N N . ARG A 1 104 ? 5.820 -3.375 -12.574 1.00 97.69 104 ARG A N 1
ATOM 804 C CA . ARG A 1 104 ? 4.80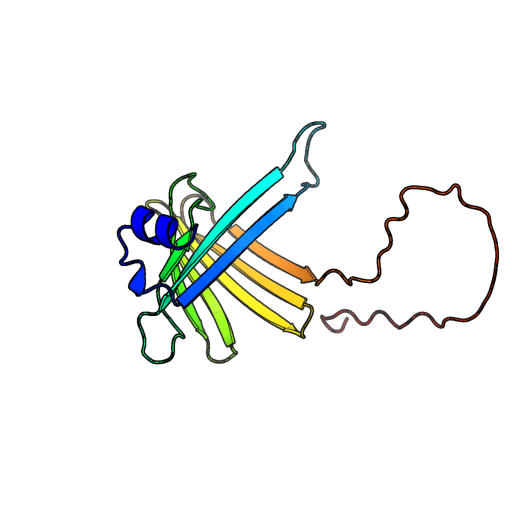6 -2.666 -11.795 1.00 97.69 104 ARG A CA 1
ATOM 805 C C . ARG A 1 104 ? 5.094 -1.170 -11.831 1.00 97.69 104 ARG A C 1
ATOM 807 O O . ARG A 1 104 ? 6.213 -0.728 -11.594 1.00 97.69 104 ARG A O 1
ATOM 814 N N . LEU A 1 105 ? 4.065 -0.394 -12.130 1.00 98.00 105 LEU A N 1
ATOM 815 C CA . LEU A 1 105 ? 4.066 1.057 -12.059 1.00 98.00 105 LEU A CA 1
ATOM 816 C C . LEU A 1 105 ? 3.308 1.485 -10.812 1.00 98.00 105 LEU A C 1
ATOM 818 O O . LEU A 1 105 ? 2.246 0.935 -10.506 1.00 98.00 105 LEU A O 1
ATOM 822 N N . ARG A 1 106 ? 3.832 2.497 -10.127 1.00 97.81 106 ARG A N 1
ATOM 823 C CA . ARG A 1 106 ? 3.152 3.150 -9.015 1.00 97.81 106 ARG A CA 1
ATOM 824 C C . ARG A 1 106 ? 3.237 4.656 -9.163 1.00 97.81 106 ARG A C 1
ATOM 826 O O . ARG A 1 106 ? 4.322 5.210 -9.286 1.00 97.81 106 ARG A O 1
ATOM 833 N N . SER A 1 107 ? 2.090 5.310 -9.119 1.00 97.31 107 SER A N 1
ATOM 834 C CA . SER A 1 107 ? 1.980 6.765 -9.035 1.00 97.31 107 SER A CA 1
ATOM 835 C C . SER A 1 107 ? 1.290 7.129 -7.735 1.00 97.31 107 SER A C 1
ATOM 837 O O . SER A 1 107 ? 0.303 6.481 -7.385 1.00 97.31 107 SER A O 1
ATOM 839 N N . SER A 1 108 ? 1.758 8.159 -7.045 1.00 96.12 108 SER A N 1
ATOM 840 C CA . SER A 1 108 ? 1.099 8.636 -5.836 1.00 96.12 108 SER A CA 1
ATOM 841 C C . SER A 1 108 ? 1.079 10.150 -5.734 1.00 96.12 108 SER A C 1
ATOM 843 O O . SER A 1 108 ? 1.937 10.837 -6.292 1.00 96.12 108 SER A O 1
ATOM 845 N N . THR A 1 109 ? 0.091 10.651 -5.002 1.00 95.50 109 THR A N 1
ATOM 846 C CA . THR A 1 109 ? -0.009 12.042 -4.576 1.00 95.50 109 THR A CA 1
ATOM 847 C C . THR A 1 109 ? -0.225 12.102 -3.072 1.00 95.50 109 THR A C 1
ATOM 849 O O . THR A 1 109 ? -0.962 11.302 -2.499 1.00 95.50 109 THR A O 1
ATOM 852 N N . VAL A 1 110 ? 0.429 13.067 -2.440 1.00 93.44 110 VAL A N 1
ATOM 853 C CA . VAL A 1 110 ? 0.184 13.481 -1.062 1.00 93.44 110 VAL A CA 1
ATOM 854 C C . VAL A 1 110 ? -0.334 14.909 -1.119 1.00 93.44 110 VAL A C 1
ATOM 856 O O . VAL A 1 110 ? 0.280 15.748 -1.779 1.00 93.44 110 VAL A O 1
ATOM 859 N N . GLU A 1 111 ? -1.448 15.180 -0.450 1.00 92.81 111 GLU A N 1
ATOM 860 C CA . GLU A 1 111 ? -2.036 16.514 -0.322 1.00 92.81 111 GLU A CA 1
ATOM 861 C C . GLU A 1 111 ? -2.236 16.858 1.154 1.00 92.81 111 GLU A C 1
ATOM 863 O O . GLU A 1 111 ? -2.741 16.038 1.918 1.00 92.81 111 GLU A O 1
ATOM 868 N N . GLY A 1 112 ? -1.850 18.065 1.569 1.00 89.25 112 GLY A N 1
ATOM 869 C CA . GLY A 1 112 ? -1.999 18.523 2.952 1.00 89.25 112 GLY A CA 1
ATOM 870 C C . GLY A 1 112 ? -0.848 19.430 3.369 1.00 89.25 112 GLY A C 1
ATOM 871 O O . GLY A 1 112 ? -0.655 20.498 2.795 1.00 89.25 112 GLY A O 1
ATOM 872 N N . LEU A 1 113 ? -0.067 19.006 4.367 1.00 79.38 113 LEU A N 1
ATOM 873 C CA . LEU A 1 113 ? 1.063 19.781 4.907 1.00 79.38 113 LEU A CA 1
ATOM 874 C C . LEU A 1 113 ? 2.152 20.099 3.870 1.00 79.38 113 LEU A C 1
ATOM 876 O O . LEU A 1 113 ? 2.748 21.174 3.900 1.00 79.38 113 LEU A O 1
ATOM 880 N N . SER A 1 114 ? 2.429 19.159 2.969 1.00 83.69 114 SER A N 1
ATOM 881 C CA . SER A 1 114 ? 3.329 19.347 1.835 1.00 83.69 114 SER A CA 1
ATOM 882 C C . SER A 1 114 ? 2.817 18.512 0.678 1.00 83.69 114 SER A C 1
ATOM 884 O O . SER A 1 114 ? 2.646 17.298 0.811 1.00 83.69 114 SER A O 1
ATOM 886 N N . ASN A 1 115 ? 2.564 19.166 -0.451 1.00 92.31 115 ASN A N 1
ATOM 887 C CA . ASN A 1 115 ? 2.061 18.478 -1.624 1.00 92.31 115 ASN A CA 1
ATOM 888 C C . ASN A 1 115 ? 3.226 17.821 -2.362 1.00 92.31 115 ASN A C 1
ATOM 890 O O . ASN A 1 115 ? 4.209 18.477 -2.713 1.00 92.31 115 ASN A O 1
ATOM 894 N N . ASN A 1 116 ? 3.109 16.524 -2.619 1.00 93.88 116 ASN A N 1
ATOM 895 C CA . ASN A 1 116 ? 4.111 15.766 -3.355 1.00 93.88 116 ASN A CA 1
ATOM 896 C C . ASN A 1 116 ? 3.437 14.832 -4.356 1.00 93.88 116 ASN A C 1
ATOM 898 O O . ASN A 1 116 ? 2.375 14.282 -4.079 1.00 93.88 116 ASN A O 1
ATOM 902 N N . ALA A 1 117 ? 4.078 14.636 -5.504 1.00 95.75 117 ALA A N 1
ATOM 903 C CA . ALA A 1 117 ? 3.728 13.585 -6.442 1.00 95.75 117 ALA A CA 1
ATOM 904 C C . ALA A 1 117 ? 4.958 12.711 -6.688 1.00 95.75 117 ALA A C 1
ATOM 906 O O . ALA A 1 117 ? 6.062 13.225 -6.875 1.00 95.75 117 ALA A O 1
ATOM 907 N N . SER A 1 118 ? 4.761 11.397 -6.697 1.00 94.94 118 SER A N 1
ATOM 908 C CA . SER A 1 118 ? 5.821 10.413 -6.902 1.00 94.94 118 SER A CA 1
ATOM 909 C C . SER A 1 118 ? 5.443 9.431 -8.005 1.00 94.94 118 SER A C 1
ATOM 911 O O . SER A 1 118 ? 4.277 9.069 -8.169 1.00 94.94 118 SER A O 1
ATOM 913 N N . PHE A 1 119 ? 6.446 8.982 -8.756 1.00 96.94 119 PHE A N 1
ATOM 914 C CA . PHE A 1 119 ? 6.305 7.944 -9.770 1.00 96.94 119 PHE A CA 1
ATOM 915 C C . PHE A 1 119 ? 7.420 6.913 -9.608 1.00 96.94 119 PHE A C 1
ATOM 917 O O . PHE A 1 119 ? 8.594 7.267 -9.506 1.00 96.94 119 PHE A O 1
ATOM 924 N N . CYS A 1 120 ? 7.050 5.637 -9.567 1.00 96.38 120 CYS A N 1
ATOM 925 C CA . CYS A 1 120 ? 7.953 4.514 -9.369 1.00 96.38 120 CYS A CA 1
ATOM 926 C C . CYS A 1 120 ? 7.726 3.460 -10.456 1.00 96.38 120 CYS A C 1
ATOM 928 O O . CYS A 1 120 ? 6.587 3.130 -10.795 1.00 96.38 120 CYS A O 1
ATOM 930 N N . ILE A 1 121 ? 8.830 2.902 -10.949 1.00 97.38 121 ILE A N 1
ATOM 931 C CA . ILE A 1 121 ? 8.861 1.726 -11.818 1.00 97.38 121 ILE A CA 1
ATOM 932 C C . ILE A 1 121 ? 9.583 0.633 -11.037 1.00 97.38 121 ILE A C 1
ATOM 934 O O . ILE A 1 121 ? 10.689 0.848 -10.545 1.00 97.38 121 ILE A O 1
ATOM 938 N N . GLU A 1 122 ? 8.952 -0.524 -10.903 1.00 96.50 122 GLU A N 1
ATOM 939 C CA . GLU A 1 122 ? 9.453 -1.647 -10.121 1.00 96.50 122 GLU A CA 1
ATOM 940 C C . GLU A 1 122 ? 9.489 -2.883 -11.023 1.00 96.50 122 GLU A C 1
ATOM 942 O O . GLU A 1 122 ? 8.451 -3.345 -11.505 1.00 96.50 122 GLU A O 1
ATOM 947 N N . THR A 1 123 ? 10.689 -3.407 -11.266 1.00 96.31 123 THR A N 1
ATOM 948 C CA . THR A 1 123 ? 10.906 -4.565 -12.141 1.00 96.31 123 THR A CA 1
ATOM 949 C C . THR A 1 123 ? 11.127 -5.818 -11.306 1.00 96.31 123 THR A C 1
ATOM 951 O O . THR A 1 123 ? 11.844 -5.787 -10.304 1.00 96.31 123 THR A O 1
ATOM 954 N N . ARG A 1 124 ? 10.530 -6.938 -11.713 1.00 95.38 124 ARG A N 1
ATOM 955 C CA . ARG A 1 124 ? 10.757 -8.236 -11.078 1.00 95.38 124 ARG A CA 1
ATOM 956 C C . ARG A 1 124 ? 12.224 -8.645 -11.227 1.00 95.38 124 ARG A C 1
ATOM 958 O O . ARG A 1 124 ? 12.753 -8.683 -12.335 1.00 95.38 124 ARG A O 1
ATOM 965 N N . CYS A 1 125 ? 12.863 -9.014 -10.119 1.00 91.94 125 CYS A N 1
ATOM 966 C CA . CYS A 1 125 ? 14.171 -9.660 -10.165 1.00 91.94 125 CYS A CA 1
ATOM 967 C C . CYS A 1 125 ? 14.046 -11.027 -10.846 1.00 91.94 125 CYS A C 1
ATOM 969 O O . CYS A 1 125 ? 13.179 -11.824 -10.493 1.00 91.94 125 CYS A O 1
ATOM 971 N N . SER A 1 126 ? 14.904 -11.300 -11.824 1.00 86.38 126 SER A N 1
ATOM 972 C CA . SER A 1 126 ? 15.000 -12.625 -12.436 1.00 86.38 126 SER A CA 1
ATOM 973 C C . SER A 1 126 ? 15.742 -13.570 -11.487 1.00 86.38 126 SER A C 1
ATOM 975 O O . SER A 1 126 ? 16.790 -13.196 -10.967 1.00 86.38 126 SER A O 1
ATOM 977 N N . ASP A 1 127 ? 15.258 -14.800 -11.303 1.00 69.25 127 ASP A N 1
ATOM 978 C CA . ASP A 1 127 ? 15.933 -15.815 -10.468 1.00 69.25 127 ASP A CA 1
ATOM 979 C C . ASP A 1 127 ? 17.275 -16.300 -11.062 1.00 69.25 127 ASP A C 1
ATOM 981 O O . ASP A 1 127 ? 18.034 -17.035 -10.430 1.00 69.25 127 ASP A O 1
ATOM 985 N N . THR A 1 128 ? 17.620 -15.876 -12.279 1.00 52.81 128 THR A N 1
ATOM 986 C CA . THR A 1 128 ? 18.929 -16.102 -12.899 1.00 52.81 128 THR A CA 1
ATOM 987 C C . THR A 1 128 ? 19.956 -15.099 -12.383 1.00 52.81 128 THR A C 1
ATOM 989 O O . THR A 1 128 ? 20.318 -14.142 -13.064 1.00 52.81 128 THR A O 1
ATOM 992 N N . GLY A 1 129 ? 20.434 -15.332 -11.167 1.00 45.88 129 GLY A N 1
ATOM 993 C CA . GLY A 1 129 ? 21.502 -14.554 -10.556 1.00 45.88 129 GLY A CA 1
ATOM 994 C C . GLY A 1 129 ? 22.162 -15.336 -9.436 1.00 45.88 129 GLY A C 1
ATOM 995 O O . GLY A 1 129 ? 21.932 -15.064 -8.263 1.00 45.88 129 GLY A O 1
ATOM 996 N N . THR A 1 130 ? 22.980 -16.326 -9.799 1.00 41.62 130 THR A N 1
ATOM 997 C CA . THR A 1 130 ? 24.052 -16.805 -8.925 1.00 41.62 130 THR A CA 1
ATOM 998 C C . THR A 1 130 ? 24.830 -15.593 -8.426 1.00 41.62 130 THR A C 1
ATOM 1000 O O . THR A 1 130 ? 25.342 -14.819 -9.229 1.00 41.62 130 THR A O 1
ATOM 1003 N N . ASP A 1 131 ? 24.886 -15.443 -7.109 1.00 42.72 131 ASP A N 1
ATOM 1004 C CA . ASP A 1 131 ? 25.718 -14.490 -6.384 1.00 42.72 131 ASP A CA 1
ATOM 1005 C C . ASP A 1 131 ? 27.149 -14.446 -6.971 1.00 42.72 131 ASP A C 1
ATOM 1007 O O . ASP A 1 131 ? 27.893 -15.421 -6.822 1.00 42.72 131 ASP A O 1
ATOM 1011 N N . PRO A 1 132 ? 27.589 -13.367 -7.653 1.00 42.50 132 PRO A N 1
ATOM 1012 C CA . PRO A 1 132 ? 28.975 -13.217 -8.069 1.00 42.50 132 PRO A CA 1
ATOM 1013 C C . PRO A 1 132 ? 29.776 -12.617 -6.905 1.00 42.50 132 PRO A C 1
ATOM 1015 O O . PRO A 1 132 ? 30.437 -11.590 -7.027 1.00 42.50 132 PRO A O 1
ATOM 1018 N N . GLY A 1 133 ? 29.703 -13.277 -5.753 1.00 46.12 133 GLY A N 1
ATOM 1019 C CA . GLY A 1 133 ? 30.409 -12.943 -4.526 1.00 46.12 133 GLY A CA 1
ATOM 1020 C C . GLY A 1 133 ? 31.578 -13.883 -4.238 1.00 46.12 133 GLY A C 1
ATOM 1021 O O . GLY A 1 133 ? 31.790 -14.225 -3.086 1.00 46.12 133 GLY A O 1
ATOM 1022 N N . SER A 1 134 ? 32.317 -14.368 -5.246 1.00 49.28 134 SER A N 1
ATOM 1023 C CA . SER A 1 134 ? 33.594 -15.087 -5.047 1.00 49.28 134 SER A CA 1
ATOM 1024 C C . SER A 1 134 ? 34.258 -15.431 -6.389 1.00 49.28 134 SER A C 1
ATOM 1026 O O . SER A 1 134 ? 34.102 -16.535 -6.911 1.00 49.28 134 SER A O 1
ATOM 1028 N N . GLY A 1 135 ? 35.050 -14.518 -6.955 1.00 35.78 135 GLY A N 1
ATOM 1029 C CA . GLY A 1 135 ? 35.896 -14.866 -8.099 1.00 35.78 135 GLY A CA 1
ATOM 1030 C C . GLY A 1 135 ? 36.493 -13.665 -8.814 1.00 35.78 135 GLY A C 1
ATOM 1031 O O . GLY A 1 135 ? 35.819 -12.971 -9.561 1.00 35.78 135 GLY A O 1
ATOM 1032 N N . ARG A 1 136 ? 37.787 -13.438 -8.589 1.00 35.38 136 ARG A N 1
ATOM 1033 C CA . ARG A 1 136 ? 38.656 -12.503 -9.321 1.00 35.38 136 ARG A CA 1
ATOM 1034 C C . ARG A 1 136 ? 38.429 -12.600 -10.847 1.00 35.38 136 ARG A C 1
ATOM 1036 O O . ARG A 1 136 ? 38.386 -13.722 -11.353 1.00 35.38 136 ARG A O 1
ATOM 1043 N N . PRO A 1 137 ? 38.354 -11.484 -11.599 1.00 36.56 137 PRO A N 1
ATOM 1044 C CA . PRO A 1 137 ? 38.103 -11.547 -13.034 1.00 36.56 137 PRO A CA 1
ATOM 1045 C C . PRO A 1 137 ? 39.309 -12.173 -13.741 1.00 36.56 137 PRO A C 1
ATOM 1047 O O . PRO A 1 137 ? 40.427 -11.661 -13.662 1.00 36.56 137 PRO A O 1
ATOM 1050 N N . THR A 1 138 ? 39.078 -13.289 -14.427 1.00 34.59 138 THR A N 1
ATOM 1051 C CA . THR A 1 138 ? 39.987 -13.795 -15.458 1.00 34.59 138 THR A CA 1
ATOM 1052 C C . THR A 1 138 ? 39.362 -13.477 -16.806 1.00 34.59 138 THR A C 1
ATOM 1054 O O . THR A 1 138 ? 38.208 -13.804 -17.069 1.00 34.59 138 THR A O 1
ATOM 1057 N N . ALA A 1 139 ? 40.112 -12.744 -17.625 1.00 41.25 139 ALA A N 1
ATOM 1058 C CA . ALA A 1 139 ? 39.724 -12.407 -18.980 1.00 41.25 139 ALA A CA 1
ATOM 1059 C C . ALA A 1 139 ? 39.719 -13.685 -19.829 1.00 41.25 139 ALA A C 1
ATOM 1061 O O . ALA A 1 139 ? 40.757 -14.323 -19.998 1.00 41.25 139 ALA A O 1
ATOM 1062 N N . GLY A 1 140 ? 38.550 -14.040 -20.354 1.00 32.12 140 GLY A N 1
ATOM 1063 C CA . GLY A 1 140 ? 38.361 -15.110 -21.323 1.00 32.12 140 GLY A CA 1
ATOM 1064 C C . GLY A 1 140 ? 37.284 -14.679 -22.307 1.00 32.12 140 GLY A C 1
ATOM 1065 O O . GLY A 1 140 ? 36.144 -14.455 -21.914 1.00 32.12 140 GLY A O 1
ATOM 1066 N N . ALA A 1 141 ? 37.686 -14.475 -23.557 1.00 43.00 141 ALA A N 1
ATOM 1067 C CA . ALA A 1 141 ? 36.822 -14.097 -24.661 1.00 43.00 141 ALA A CA 1
ATOM 1068 C C . ALA A 1 141 ? 36.100 -15.326 -25.235 1.00 43.00 141 ALA A C 1
ATOM 1070 O O . ALA A 1 141 ? 36.751 -16.335 -25.477 1.00 43.00 141 ALA A O 1
ATOM 1071 N N . ASP A 1 142 ? 34.794 -15.198 -25.475 1.00 36.44 142 ASP A N 1
ATOM 1072 C CA . ASP A 1 142 ? 34.044 -15.792 -26.598 1.00 36.44 142 ASP A CA 1
ATOM 1073 C C . ASP A 1 142 ? 32.629 -15.173 -26.570 1.00 36.44 142 ASP A C 1
ATOM 1075 O O . ASP A 1 142 ? 31.956 -15.187 -25.545 1.00 36.44 142 ASP A O 1
ATOM 1079 N N . ALA A 1 143 ? 32.264 -14.309 -27.518 1.00 42.62 143 ALA A N 1
ATOM 1080 C CA . ALA A 1 143 ? 31.775 -14.596 -28.872 1.00 42.62 143 ALA A CA 1
ATOM 1081 C C . ALA A 1 143 ? 30.306 -15.072 -28.901 1.00 42.62 143 ALA A C 1
ATOM 1083 O O . ALA A 1 143 ? 29.996 -16.224 -28.624 1.00 42.62 143 ALA A O 1
ATOM 1084 N N . GLY A 1 144 ? 29.416 -14.164 -29.329 1.00 43.66 144 GLY A N 1
ATOM 1085 C CA . GLY A 1 144 ? 28.139 -14.518 -29.957 1.00 43.66 144 GLY A CA 1
ATOM 1086 C C . GLY A 1 144 ? 26.878 -14.426 -29.096 1.00 43.66 144 GLY A C 1
ATOM 1087 O O . GLY A 1 144 ? 26.157 -15.406 -28.965 1.00 43.66 144 GLY A O 1
ATOM 1088 N N . SER A 1 145 ? 26.539 -13.245 -28.582 1.00 44.31 145 SER A N 1
ATOM 1089 C CA . SER A 1 145 ? 25.130 -12.897 -28.352 1.00 44.31 145 SER A CA 1
ATOM 1090 C C . SER A 1 145 ? 24.890 -11.491 -28.884 1.00 44.31 145 SER A C 1
ATOM 1092 O O . SER A 1 145 ? 25.569 -10.543 -28.490 1.00 44.31 145 SER A O 1
ATOM 1094 N N . GLU A 1 146 ? 23.990 -11.368 -29.861 1.00 46.31 146 GLU A N 1
ATOM 1095 C CA . GLU A 1 146 ? 23.531 -10.056 -30.313 1.00 46.31 146 GLU A CA 1
ATOM 1096 C C . GLU A 1 146 ? 22.936 -9.309 -29.113 1.00 46.31 146 GLU A C 1
ATOM 1098 O O . GLU A 1 146 ? 22.211 -9.921 -28.320 1.00 46.31 146 GLU A O 1
ATOM 1103 N N . PRO A 1 147 ? 23.227 -8.009 -28.938 1.00 43.34 147 PRO A N 1
ATOM 1104 C CA . PRO A 1 147 ? 22.595 -7.246 -27.883 1.00 43.34 147 PRO A CA 1
ATOM 1105 C C . PRO A 1 147 ? 21.098 -7.212 -28.181 1.00 43.34 147 PRO A C 1
ATOM 1107 O O . PRO A 1 147 ? 20.666 -6.599 -29.159 1.00 43.34 147 PRO A O 1
ATOM 1110 N N . ALA A 1 148 ? 20.307 -7.883 -27.339 1.00 58.56 148 ALA A N 1
ATOM 1111 C CA . ALA A 1 148 ? 18.869 -7.688 -27.313 1.00 58.56 148 ALA A CA 1
ATOM 1112 C C . ALA A 1 148 ? 18.638 -6.177 -27.255 1.00 58.56 148 ALA A C 1
ATOM 1114 O O . ALA A 1 148 ? 19.126 -5.507 -26.341 1.00 58.56 148 ALA A O 1
ATOM 1115 N N . THR A 1 149 ? 17.979 -5.630 -28.277 1.00 53.12 149 THR A N 1
ATOM 1116 C CA . THR A 1 149 ? 17.612 -4.220 -28.295 1.00 53.12 149 THR A CA 1
ATOM 1117 C C . THR A 1 149 ? 16.792 -3.984 -27.039 1.00 53.12 149 THR A C 1
ATOM 1119 O O . THR A 1 149 ? 15.683 -4.504 -26.920 1.00 53.12 149 THR A O 1
ATOM 1122 N N . ALA A 1 150 ? 17.373 -3.283 -26.068 1.00 55.91 150 ALA A N 1
ATOM 1123 C CA . ALA A 1 150 ? 16.692 -2.905 -24.846 1.00 55.91 150 ALA A CA 1
ATOM 1124 C C . ALA A 1 150 ? 15.630 -1.878 -25.236 1.00 55.91 150 ALA A C 1
ATOM 1126 O O . ALA A 1 150 ? 15.865 -0.674 -25.216 1.00 55.91 150 ALA A O 1
ATOM 1127 N N . LEU A 1 151 ? 14.481 -2.372 -25.690 1.00 52.44 151 LEU A N 1
ATOM 1128 C CA . LEU A 1 151 ? 13.299 -1.560 -25.874 1.00 52.44 151 LEU A CA 1
ATOM 1129 C C . LEU A 1 151 ? 12.895 -1.104 -24.480 1.00 52.44 151 LEU A C 1
ATOM 1131 O O . LEU A 1 151 ? 12.618 -1.923 -23.601 1.00 52.44 151 LEU A O 1
ATOM 1135 N N . SER A 1 152 ? 12.910 0.210 -24.273 1.00 61.69 152 SER A N 1
ATOM 1136 C CA . SER A 1 152 ? 12.315 0.804 -23.089 1.00 61.69 152 SER A CA 1
ATOM 1137 C C . SER A 1 152 ? 10.900 0.239 -22.924 1.00 61.69 152 SER A C 1
ATOM 1139 O O . SER A 1 152 ? 10.142 0.233 -23.899 1.00 61.69 152 SER A O 1
ATOM 1141 N N . PRO A 1 153 ? 10.481 -0.178 -21.716 1.00 55.50 153 PRO A N 1
ATOM 1142 C CA . PRO A 1 153 ? 9.086 -0.549 -21.472 1.00 55.50 153 PRO A CA 1
ATOM 1143 C C . PRO A 1 153 ? 8.121 0.626 -21.726 1.00 55.50 153 PRO A C 1
ATOM 1145 O O . PRO A 1 153 ? 6.908 0.438 -21.737 1.00 55.50 153 PRO A O 1
ATOM 1148 N N . LEU A 1 154 ? 8.654 1.835 -21.945 1.00 58.56 154 LEU A N 1
ATOM 1149 C CA . LEU A 1 154 ? 7.920 3.045 -22.297 1.00 58.56 154 LEU A CA 1
ATOM 1150 C C . LEU A 1 154 ? 7.960 3.377 -23.801 1.00 58.56 154 LEU A C 1
ATOM 1152 O O . LEU A 1 154 ? 7.339 4.357 -24.200 1.00 58.56 154 LEU A O 1
ATOM 1156 N N . GLY A 1 155 ? 8.654 2.590 -24.633 1.00 48.34 155 GLY A N 1
ATOM 1157 C CA . GLY A 1 155 ? 8.644 2.733 -26.095 1.00 48.34 155 GLY A CA 1
ATOM 1158 C C . GLY A 1 155 ? 9.472 3.889 -26.675 1.00 48.34 155 GLY A C 1
ATOM 1159 O O . GLY A 1 155 ? 9.140 4.359 -27.762 1.00 48.34 155 GLY A O 1
ATOM 1160 N N . TRP A 1 156 ? 10.522 4.336 -25.975 1.00 42.91 156 TRP A N 1
ATOM 1161 C CA . TRP A 1 156 ? 11.488 5.347 -26.441 1.00 42.91 156 TRP A CA 1
ATOM 1162 C C . TRP A 1 156 ? 12.885 4.7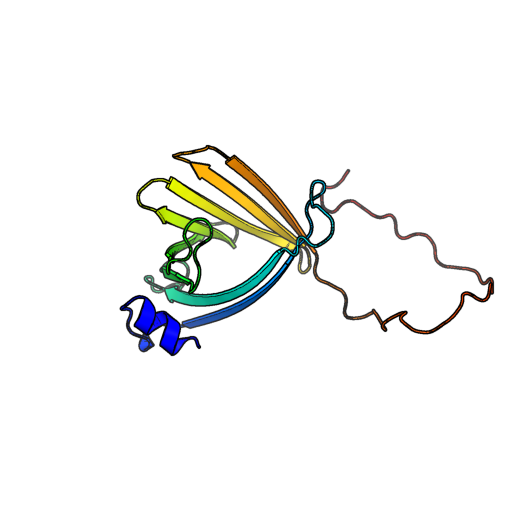48 -26.563 1.00 42.91 156 TRP A C 1
ATOM 1164 O O . TRP A 1 156 ? 13.228 3.918 -25.686 1.00 42.91 156 TRP A O 1
#

Radius of gyration: 20.24 Å; chains: 1; bounding box: 59×37×46 Å

pLDDT: mean 81.83, std 19.52, range [32.12, 98.0]

Sequence (156 aa):
RLLAIATLHGQDPAGLVGGCWVRWSASMAWDRAGEDHQGESVIGLIPTDERGREGLLLRDLGYAEKAPASSRFHMDERDGLLLSTEYETMNVWERFAFAGPDVRLRSSTVEGLSNNASFCIETRCSDTGTDPGSGRPTAGADAGSEPATALSPLGW

Foldseek 3Di:
DQLVLCVLVVHDSVQWPDWDKDWDWDDDPPDDPPDTDIDIKIWTQGAPDPVSFWDKIWICQDPPDRHTWIWIWGQDPQRWIWTWTDDPFKIKIKIWDDLDPFWIKMWMWIDGPDTDIDIDIGGHDDPPDDDPPDDDDDDDDDDDDDPPPPQPSVRD